Protein AF-A0A4P9Y0P4-F1 (afdb_monomer_lite)

Organism: NCBI:txid1907219

InterPro domains:
  IPR014848 Reduced growth phenotype protein 1 [PF08737] (2-103)
  IPR014848 Reduced growth phenotype protein 1 [PTHR12507] (1-106)

Sequence (106 aa):
YTLAYGDKKVGRVRLPRSNHRLGEPVSGVLDLTDAEFACYHVTITLESLERVEPSYSRISPRQVQRRTRDRHAQHHQRCQARRKIGFSLHAPNWASADFETTIGSL

Secondary structure (DSSP, 8-state):
-EEEETTEEEEEEE-S-S---TTSEEEEEEE-TT-SS---EEEEEEEE-----GGG-SS-HHHHHHHS-EEEEEEEEE-TT-SEEEEEEE--TTSPPP----PPP-

Radius of gyration: 17.15 Å; chains: 1; bounding box: 39×27×55 Å

Foldseek 3Di:
DWDDDVVFGQWDWDFVDPDDDQQFWRKTKTARPRGPDDDFKDKDWDKDFDQDDPVPDPDDRVVRRVVRIDTAFMDMDTCVPNRMDIDIGTGHNPDDDDDDDDDDDD

pLDDT: mean 88.99, std 8.06, range [45.59, 97.12]

Structure (mmCIF, N/CA/C/O backbone):
data_AF-A0A4P9Y0P4-F1
#
_entry.id   AF-A0A4P9Y0P4-F1
#
loop_
_atom_site.group_PDB
_atom_site.id
_atom_site.type_symbol
_atom_site.label_atom_id
_atom_site.label_alt_id
_atom_site.label_comp_id
_atom_site.label_asym_id
_atom_site.label_entity_id
_atom_site.label_seq_id
_atom_site.pdbx_PDB_ins_code
_atom_site.Cartn_x
_atom_site.Cartn_y
_atom_site.Cartn_z
_atom_site.occupancy
_atom_site.B_iso_or_equiv
_atom_site.auth_seq_id
_atom_site.auth_comp_id
_atom_site.auth_asym_id
_atom_site.auth_atom_id
_atom_site.pdbx_PDB_model_num
ATOM 1 N N . TYR A 1 1 ? -8.169 6.543 -2.135 1.00 87.31 1 TYR A N 1
ATOM 2 C CA . TYR A 1 1 ? -8.687 5.318 -2.775 1.00 87.31 1 TYR A CA 1
ATOM 3 C C . TYR A 1 1 ? -9.751 4.679 -1.901 1.00 87.31 1 TYR A C 1
ATOM 5 O O . TYR A 1 1 ? -9.531 4.561 -0.700 1.00 87.31 1 TYR A O 1
ATOM 13 N N . THR A 1 2 ? -10.898 4.306 -2.468 1.00 92.19 2 THR A N 1
ATOM 14 C CA . THR A 1 2 ? -11.960 3.573 -1.752 1.00 92.19 2 THR A CA 1
ATOM 15 C C . THR A 1 2 ? -11.741 2.074 -1.926 1.00 92.19 2 THR A C 1
ATOM 17 O O . THR A 1 2 ? -11.408 1.632 -3.021 1.00 92.19 2 THR A O 1
ATOM 20 N N . LEU A 1 3 ? -11.902 1.310 -0.849 1.00 92.00 3 LEU A N 1
ATOM 21 C CA . LEU A 1 3 ? -11.837 -0.147 -0.839 1.00 92.00 3 LEU A CA 1
ATOM 22 C C . LEU A 1 3 ? -13.261 -0.697 -0.744 1.00 92.00 3 LEU A C 1
ATOM 24 O O . LEU A 1 3 ? -14.027 -0.270 0.125 1.00 92.00 3 LEU A O 1
ATOM 28 N N . ALA A 1 4 ? -13.601 -1.643 -1.613 1.00 93.25 4 ALA A N 1
ATOM 29 C CA . ALA A 1 4 ? -14.914 -2.275 -1.662 1.00 93.25 4 ALA A CA 1
ATOM 30 C C . ALA A 1 4 ? -14.793 -3.777 -1.947 1.00 93.25 4 ALA A C 1
ATOM 32 O O . ALA A 1 4 ? -13.810 -4.229 -2.537 1.00 93.25 4 ALA A O 1
ATOM 33 N N . TYR A 1 5 ? -15.799 -4.533 -1.517 1.00 90.62 5 TYR A N 1
ATOM 34 C CA . TYR A 1 5 ? -15.964 -5.952 -1.811 1.00 90.62 5 TYR A CA 1
ATOM 35 C C . TYR A 1 5 ? -17.385 -6.183 -2.331 1.00 90.62 5 TYR A C 1
ATOM 37 O O . TYR A 1 5 ? -18.351 -6.108 -1.569 1.00 90.62 5 TYR A O 1
ATOM 45 N N . GLY A 1 6 ? -17.509 -6.410 -3.643 1.00 91.50 6 GLY A N 1
ATOM 46 C CA . GLY A 1 6 ? -18.795 -6.284 -4.332 1.00 91.50 6 GLY A CA 1
ATOM 47 C C . GLY A 1 6 ? -19.339 -4.862 -4.172 1.00 91.50 6 GLY A C 1
ATOM 48 O O . GLY A 1 6 ? -18.590 -3.898 -4.331 1.00 91.50 6 GLY A O 1
ATOM 49 N N . ASP A 1 7 ? -20.601 -4.746 -3.767 1.00 90.81 7 ASP A N 1
ATOM 50 C CA . ASP A 1 7 ? -21.267 -3.456 -3.532 1.00 90.81 7 ASP A CA 1
ATOM 51 C C . ASP A 1 7 ? -20.991 -2.855 -2.146 1.00 90.81 7 ASP A C 1
ATOM 53 O O . ASP A 1 7 ? -21.450 -1.755 -1.838 1.00 90.81 7 ASP A O 1
ATOM 57 N N . LYS A 1 8 ? -20.238 -3.563 -1.298 1.00 91.94 8 LYS A N 1
ATOM 58 C CA . LYS A 1 8 ? -20.055 -3.195 0.107 1.00 91.94 8 LYS A CA 1
ATOM 59 C C . LYS A 1 8 ? -18.764 -2.430 0.334 1.00 91.94 8 LYS A C 1
ATOM 61 O O . LYS A 1 8 ? -17.684 -2.854 -0.091 1.00 91.94 8 LYS A O 1
ATOM 66 N N . LYS A 1 9 ? -18.847 -1.324 1.067 1.00 92.06 9 LYS A N 1
ATOM 67 C CA . LYS A 1 9 ? -17.698 -0.494 1.442 1.00 92.06 9 LYS A CA 1
ATOM 68 C C . LYS A 1 9 ? -16.883 -1.172 2.538 1.00 92.06 9 LYS A C 1
ATOM 70 O O . LYS A 1 9 ? -17.401 -1.575 3.574 1.00 92.06 9 LYS A O 1
ATOM 75 N N . VAL A 1 10 ? -15.575 -1.266 2.314 1.00 92.25 10 VAL A N 1
ATOM 76 C CA . VAL A 1 10 ? -14.615 -1.855 3.263 1.00 92.25 10 VAL A CA 1
ATOM 77 C C . VAL A 1 10 ? -13.799 -0.770 3.963 1.00 92.25 10 VAL A C 1
ATOM 79 O O . VAL A 1 10 ? -13.407 -0.932 5.113 1.00 92.25 10 VAL A O 1
ATOM 82 N N . GLY A 1 11 ? -13.546 0.355 3.295 1.00 93.50 11 GLY A N 1
ATOM 83 C CA . GLY A 1 11 ? -12.839 1.486 3.886 1.00 93.50 11 GLY A CA 1
ATOM 84 C C . GLY A 1 11 ? -12.235 2.415 2.843 1.00 93.50 11 GLY A C 1
ATOM 85 O O . GLY A 1 11 ? -12.576 2.374 1.660 1.00 93.50 11 GLY A O 1
ATOM 86 N N . ARG A 1 12 ? -11.315 3.274 3.274 1.00 95.56 12 ARG A N 1
ATOM 87 C CA . ARG A 1 12 ? -10.643 4.251 2.418 1.00 95.56 12 ARG A CA 1
ATOM 88 C C . ARG A 1 12 ? -9.178 4.381 2.794 1.00 95.56 12 ARG A C 1
ATOM 90 O O . ARG A 1 12 ? -8.858 4.661 3.941 1.00 95.56 12 ARG A O 1
ATOM 97 N N . VAL A 1 13 ? -8.292 4.262 1.815 1.00 95.38 13 VAL A N 1
ATOM 98 C CA . VAL A 1 13 ? -6.875 4.601 1.974 1.00 95.38 13 VAL A CA 1
ATOM 99 C C . VAL A 1 13 ? -6.667 6.049 1.558 1.00 95.38 13 VAL A C 1
ATOM 101 O O . VAL A 1 13 ? -7.050 6.455 0.452 1.00 95.38 13 VAL A O 1
ATOM 104 N N . ARG A 1 14 ? -6.055 6.827 2.446 1.00 95.50 14 ARG A N 1
ATOM 105 C CA . ARG A 1 14 ? -5.622 8.200 2.194 1.00 95.50 14 ARG A CA 1
ATOM 106 C C . ARG A 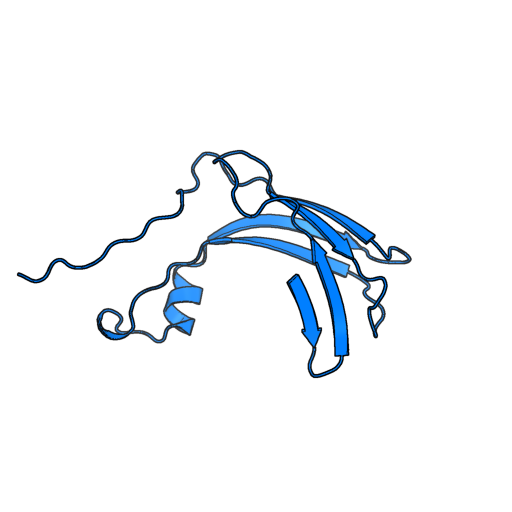1 14 ? -4.102 8.235 2.221 1.00 95.50 14 ARG A C 1
ATOM 108 O O . ARG A 1 14 ? -3.501 7.938 3.251 1.00 95.50 14 ARG A O 1
ATOM 115 N N . LEU A 1 15 ? -3.517 8.601 1.088 1.00 93.69 15 LEU A N 1
ATOM 116 C CA . LEU A 1 15 ? -2.106 8.935 0.972 1.00 93.69 15 LEU A CA 1
ATOM 117 C C . LEU A 1 15 ? -2.024 10.461 0.832 1.00 93.69 15 LEU A C 1
ATOM 119 O O . LEU A 1 15 ? -2.728 11.010 -0.016 1.00 93.69 15 LEU A O 1
ATOM 123 N N . PRO A 1 16 ? -1.236 11.162 1.661 1.00 90.75 16 PRO A N 1
ATOM 124 C CA . PRO A 1 16 ? -1.093 12.612 1.572 1.00 90.75 16 PRO A CA 1
ATOM 125 C C . PRO A 1 16 ? -0.355 13.043 0.298 1.00 90.75 16 PRO A C 1
ATOM 127 O O . PRO A 1 16 ? -0.490 14.184 -0.131 1.00 90.75 16 PRO A O 1
ATOM 130 N N . ARG A 1 17 ? 0.428 12.138 -0.300 1.00 88.69 17 ARG A N 1
ATOM 131 C CA . ARG A 1 17 ? 1.162 12.331 -1.551 1.00 88.69 17 ARG A CA 1
ATOM 132 C C . ARG A 1 17 ? 1.068 11.055 -2.379 1.00 88.69 17 ARG A C 1
ATOM 134 O O . ARG A 1 17 ? 0.960 9.970 -1.818 1.00 88.69 17 ARG A O 1
ATOM 141 N N . SER A 1 18 ? 1.086 11.200 -3.698 1.00 86.19 18 SER A N 1
ATOM 142 C CA . SER A 1 18 ? 1.240 10.082 -4.635 1.00 86.19 18 SER A CA 1
ATOM 143 C C . SER A 1 18 ? 2.693 9.881 -5.059 1.00 86.19 18 SER A C 1
ATOM 145 O O . SER A 1 18 ? 3.069 8.772 -5.415 1.00 86.19 18 SER A O 1
ATOM 147 N N . ASN A 1 19 ? 3.497 10.945 -5.005 1.00 86.50 19 ASN A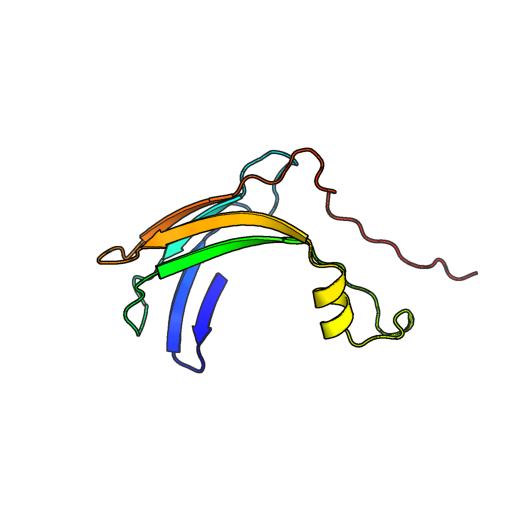 N 1
ATOM 148 C CA . ASN A 1 19 ? 4.888 10.939 -5.437 1.00 86.50 19 ASN A CA 1
ATOM 149 C C . ASN A 1 19 ? 5.784 10.928 -4.202 1.00 86.50 19 ASN A C 1
ATOM 151 O O . ASN A 1 19 ? 5.658 11.797 -3.334 1.00 86.50 19 ASN A O 1
ATOM 155 N N . HIS A 1 20 ? 6.686 9.956 -4.151 1.00 85.19 20 HIS A N 1
ATOM 156 C CA . HIS A 1 20 ? 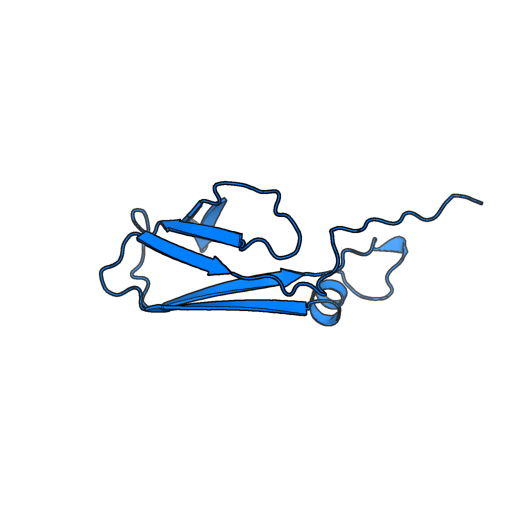7.624 9.749 -3.057 1.00 85.19 20 HIS A CA 1
ATOM 157 C C . HIS A 1 20 ? 9.043 9.735 -3.610 1.00 85.19 20 HIS A C 1
ATOM 159 O O . HIS A 1 20 ? 9.281 9.237 -4.711 1.00 85.19 20 HIS A O 1
ATOM 165 N N . ARG A 1 21 ? 9.995 10.287 -2.856 1.00 85.38 21 ARG A N 1
ATOM 166 C CA . ARG A 1 21 ? 11.414 10.119 -3.191 1.00 85.38 21 ARG A CA 1
ATOM 167 C C . ARG A 1 21 ? 11.866 8.710 -2.815 1.00 85.38 21 ARG A C 1
ATOM 169 O O . ARG A 1 21 ? 11.349 8.125 -1.865 1.00 85.38 21 ARG A O 1
ATOM 176 N N . LEU A 1 22 ? 12.875 8.186 -3.509 1.00 83.50 22 LEU A N 1
ATOM 177 C CA . LEU A 1 22 ? 13.532 6.953 -3.075 1.00 83.50 22 LEU A CA 1
ATOM 178 C C . LEU A 1 22 ? 14.045 7.114 -1.636 1.00 83.50 22 LEU A C 1
ATOM 180 O O . LEU A 1 22 ? 14.647 8.132 -1.291 1.00 83.50 22 LEU A O 1
ATOM 184 N N . GLY A 1 23 ? 13.756 6.122 -0.794 1.00 80.94 23 GLY A N 1
ATOM 185 C CA . GLY A 1 23 ? 14.056 6.142 0.640 1.00 80.94 23 GLY A CA 1
ATOM 186 C C . GLY A 1 23 ? 13.074 6.938 1.514 1.00 80.94 23 GLY A C 1
ATOM 187 O O . GLY A 1 23 ? 13.138 6.819 2.737 1.00 80.94 23 GLY A O 1
ATOM 188 N N . GLU A 1 24 ? 12.140 7.708 0.942 1.00 87.50 24 GLU A N 1
ATOM 189 C CA . GLU A 1 24 ? 11.049 8.325 1.708 1.00 87.50 24 GLU A CA 1
ATOM 190 C C . GLU A 1 24 ? 9.993 7.261 2.053 1.00 87.50 24 GLU A C 1
ATOM 192 O O . GLU A 1 24 ? 9.608 6.467 1.189 1.00 87.50 24 GLU A O 1
ATOM 197 N N . PRO A 1 25 ? 9.483 7.219 3.297 1.00 90.38 25 PRO A N 1
ATOM 198 C CA . PRO A 1 25 ? 8.397 6.313 3.629 1.00 90.38 25 PRO A CA 1
ATOM 199 C C . PRO A 1 25 ? 7.102 6.682 2.899 1.00 90.38 25 PRO A C 1
ATOM 201 O O . PRO A 1 25 ? 6.659 7.835 2.890 1.00 90.38 25 PRO A O 1
ATOM 204 N N . VAL A 1 26 ? 6.433 5.664 2.366 1.00 92.62 26 VAL A N 1
ATOM 205 C CA . VAL A 1 26 ? 5.052 5.750 1.897 1.00 92.62 26 VAL A CA 1
ATOM 206 C C . VAL A 1 26 ? 4.139 5.609 3.110 1.00 92.62 26 VAL A C 1
ATOM 208 O O . VAL A 1 26 ? 3.896 4.507 3.608 1.00 92.62 26 VAL A O 1
ATOM 211 N N . SER A 1 27 ? 3.646 6.743 3.598 1.00 94.88 27 SER A N 1
ATOM 212 C CA . SER A 1 27 ? 2.791 6.810 4.784 1.00 94.88 27 SER A CA 1
ATOM 213 C C . SER A 1 27 ? 1.362 7.185 4.435 1.00 94.88 27 SER A C 1
ATOM 215 O O . SER A 1 27 ? 1.108 7.973 3.524 1.00 94.88 27 SER A O 1
ATOM 217 N N . GLY A 1 28 ? 0.409 6.655 5.193 1.00 95.75 28 GLY A N 1
ATOM 218 C CA . GLY A 1 28 ? -1.000 6.921 4.961 1.00 95.75 28 GLY A CA 1
ATOM 219 C C . GLY A 1 28 ? -1.896 6.514 6.113 1.00 95.75 28 GLY A C 1
ATOM 220 O O . GLY A 1 28 ? -1.447 6.054 7.163 1.00 95.75 28 GLY A O 1
ATOM 221 N N . VAL A 1 29 ? -3.195 6.699 5.896 1.00 97.12 29 VAL A N 1
ATOM 222 C CA . VAL A 1 29 ? -4.240 6.291 6.834 1.00 97.12 29 VAL A CA 1
ATOM 223 C C . VAL A 1 29 ? -5.246 5.409 6.113 1.00 97.12 29 VAL A C 1
ATOM 225 O O . VAL A 1 29 ? -5.827 5.807 5.102 1.00 97.12 29 VAL A O 1
ATOM 228 N N . LEU A 1 30 ? -5.474 4.222 6.662 1.00 96.06 30 LEU A N 1
ATOM 229 C CA . LEU A 1 30 ? -6.622 3.386 6.355 1.00 96.06 30 LEU A CA 1
ATOM 230 C C . LEU A 1 30 ? -7.781 3.774 7.279 1.00 96.06 30 LEU A C 1
ATOM 232 O O . LEU A 1 30 ? -7.688 3.648 8.497 1.00 96.06 30 LEU A O 1
ATOM 236 N N . ASP A 1 31 ? -8.864 4.255 6.687 1.00 95.38 31 ASP A N 1
ATOM 237 C CA . ASP A 1 31 ? -10.091 4.680 7.350 1.00 95.38 31 ASP A CA 1
ATOM 238 C C . ASP A 1 31 ? -11.186 3.631 7.125 1.00 95.38 31 ASP A C 1
ATOM 240 O O . ASP A 1 31 ? -11.675 3.446 6.013 1.00 95.38 31 ASP A O 1
ATOM 244 N N . LEU A 1 32 ? -11.539 2.927 8.190 1.00 94.12 32 LEU A N 1
ATOM 245 C CA . LEU A 1 32 ? -12.553 1.878 8.269 1.00 94.12 32 LEU A CA 1
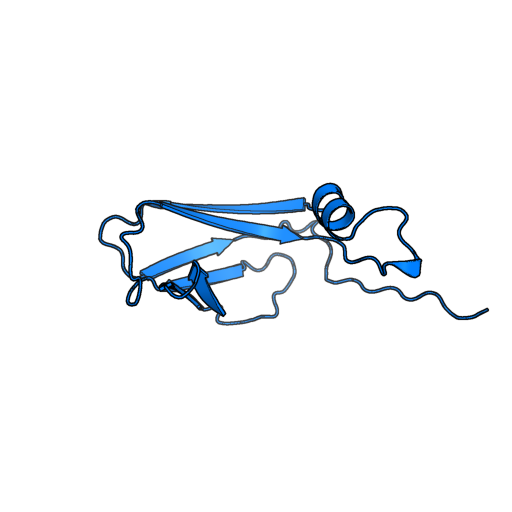ATOM 246 C C . LEU A 1 32 ? -13.867 2.407 8.869 1.00 94.12 32 LEU A C 1
ATOM 248 O O . LEU A 1 32 ? -14.721 1.621 9.265 1.00 94.12 32 LEU A O 1
ATOM 252 N N . THR A 1 33 ? -14.038 3.729 8.992 1.00 92.94 33 THR A N 1
ATOM 253 C CA . THR A 1 33 ? -15.229 4.317 9.630 1.00 92.94 33 THR A CA 1
ATOM 254 C C . THR A 1 33 ? -16.528 3.915 8.926 1.00 92.94 33 THR A C 1
ATOM 256 O O . THR A 1 33 ? -17.501 3.615 9.615 1.00 92.94 33 THR A O 1
ATOM 259 N N . ASP A 1 34 ? -16.502 3.851 7.591 1.00 90.00 34 ASP A N 1
ATOM 260 C CA . ASP A 1 34 ? -17.641 3.501 6.728 1.00 90.00 34 ASP A CA 1
ATOM 261 C C . ASP A 1 34 ? -17.647 2.010 6.330 1.00 90.00 34 ASP A C 1
ATOM 263 O O . ASP A 1 34 ? -18.246 1.642 5.320 1.00 90.00 34 ASP A O 1
ATOM 267 N N . ALA A 1 35 ? -16.908 1.157 7.048 1.00 91.81 35 ALA A N 1
ATOM 268 C CA . ALA A 1 35 ? -16.831 -0.263 6.730 1.00 91.81 35 ALA A CA 1
ATOM 269 C C . ALA A 1 35 ? -18.148 -0.972 7.080 1.00 91.81 35 ALA A C 1
ATOM 271 O O . ALA A 1 35 ? -18.608 -0.922 8.220 1.00 91.81 35 ALA A O 1
ATOM 272 N N . GLU A 1 36 ? -18.720 -1.692 6.119 1.00 91.50 36 GLU A N 1
ATOM 273 C CA . GLU A 1 36 ? -19.948 -2.479 6.302 1.00 91.50 36 GLU A CA 1
ATOM 274 C C . GLU A 1 36 ? -19.708 -3.818 7.020 1.00 91.50 36 GLU A C 1
ATOM 276 O O . GLU A 1 36 ? -20.649 -4.548 7.327 1.00 91.50 36 GLU A O 1
ATOM 281 N N . PHE A 1 37 ? -18.448 -4.144 7.315 1.00 87.12 37 PHE A N 1
ATOM 282 C CA . PHE A 1 37 ? -18.053 -5.352 8.030 1.00 87.12 37 PHE A CA 1
ATOM 283 C C . PHE A 1 37 ? -16.995 -5.063 9.089 1.00 87.12 37 PHE A C 1
ATOM 285 O O . PHE A 1 37 ? -16.176 -4.153 8.952 1.00 87.12 37 PHE A O 1
ATOM 292 N N . ALA A 1 38 ? -16.958 -5.910 10.119 1.00 88.06 38 ALA A N 1
ATOM 293 C CA . ALA A 1 38 ? -15.884 -5.894 11.097 1.00 88.06 38 ALA A CA 1
ATOM 294 C C . ALA A 1 38 ? -14.560 -6.317 10.441 1.00 88.06 38 ALA A C 1
ATOM 296 O O . ALA A 1 38 ? -14.417 -7.431 9.938 1.00 88.06 38 ALA A O 1
ATOM 297 N N . CYS A 1 39 ? -13.574 -5.425 10.478 1.00 88.75 39 CYS A N 1
ATOM 298 C CA . CYS A 1 39 ? -12.204 -5.743 10.104 1.00 88.75 39 CYS A CA 1
ATOM 299 C C . CYS A 1 39 ? -11.433 -6.158 11.361 1.00 88.75 39 CYS A C 1
ATOM 301 O O . CYS A 1 39 ? -11.400 -5.418 12.343 1.00 88.75 39 CYS A O 1
ATOM 303 N N . TYR A 1 40 ? -10.808 -7.336 11.342 1.00 91.94 40 TYR A N 1
ATOM 304 C CA . TYR A 1 40 ? -10.026 -7.846 12.478 1.00 91.94 40 TYR A CA 1
ATOM 305 C C . TYR A 1 40 ? -8.525 -7.638 12.301 1.00 91.94 40 TYR A C 1
ATOM 307 O O . TYR A 1 40 ? -7.798 -7.441 13.278 1.00 91.94 40 TYR A O 1
ATOM 315 N N . HIS A 1 41 ? -8.059 -7.658 11.058 1.00 93.44 41 HIS A N 1
ATOM 316 C CA . HIS A 1 41 ? -6.653 -7.567 10.715 1.00 93.44 41 HIS A CA 1
ATOM 317 C C . HIS A 1 41 ? -6.493 -6.954 9.331 1.00 93.44 41 HIS A C 1
ATOM 319 O O . HIS A 1 41 ? -7.254 -7.271 8.417 1.00 93.44 41 HIS A O 1
ATOM 325 N N . VAL A 1 42 ? -5.461 -6.133 9.174 1.00 94.06 42 VAL A N 1
ATOM 326 C CA . VAL A 1 42 ? -5.042 -5.621 7.879 1.00 94.06 42 VAL A CA 1
ATOM 327 C C . VAL A 1 42 ? -3.562 -5.886 7.652 1.00 94.06 42 VAL A C 1
ATOM 329 O O . VAL A 1 42 ? -2.741 -5.751 8.560 1.00 94.06 42 VAL A O 1
ATOM 332 N N . THR A 1 43 ? -3.245 -6.225 6.407 1.00 95.94 43 THR A N 1
ATOM 333 C CA . THR A 1 43 ? -1.891 -6.206 5.867 1.00 95.94 43 THR A CA 1
ATOM 334 C C . THR A 1 43 ? -1.838 -5.146 4.780 1.00 95.94 43 THR A C 1
ATOM 336 O O . THR A 1 43 ? -2.615 -5.201 3.829 1.00 95.94 43 THR A O 1
ATOM 339 N N . ILE A 1 44 ? -0.908 -4.208 4.898 1.00 95.25 44 ILE A N 1
ATOM 340 C CA . ILE A 1 44 ? -0.634 -3.192 3.883 1.00 95.25 44 ILE A CA 1
ATOM 341 C C . ILE A 1 44 ? 0.753 -3.489 3.334 1.00 95.25 44 ILE A C 1
ATOM 343 O O . ILE A 1 44 ? 1.685 -3.697 4.104 1.00 95.25 44 ILE A O 1
ATOM 347 N N . THR A 1 45 ? 0.878 -3.594 2.017 1.00 95.12 45 THR A N 1
ATOM 348 C CA . THR A 1 45 ? 2.114 -4.017 1.352 1.00 95.12 45 THR A CA 1
ATOM 349 C C . THR A 1 45 ? 2.526 -2.971 0.329 1.00 95.12 45 THR A C 1
ATOM 351 O O . THR A 1 45 ? 1.679 -2.475 -0.410 1.00 95.12 45 THR A O 1
ATOM 354 N N . LEU A 1 46 ? 3.817 -2.652 0.302 1.00 93.00 46 LEU A N 1
ATOM 355 C CA . LEU A 1 46 ? 4.444 -1.877 -0.759 1.00 93.00 46 LEU A CA 1
ATOM 356 C C . LEU A 1 46 ? 5.112 -2.865 -1.713 1.00 93.00 46 LEU A C 1
ATOM 358 O O . LEU A 1 46 ? 5.988 -3.623 -1.295 1.00 93.00 46 LEU A O 1
ATOM 362 N N . GLU A 1 47 ? 4.677 -2.880 -2.966 1.00 93.06 47 GLU A N 1
ATOM 363 C CA . GLU A 1 47 ? 5.182 -3.776 -4.005 1.00 93.06 47 GLU A CA 1
ATOM 364 C C . GLU A 1 47 ? 5.330 -3.031 -5.333 1.00 93.06 47 GLU A C 1
ATOM 366 O O . GLU A 1 47 ? 4.592 -2.081 -5.599 1.00 93.06 47 GLU A O 1
ATOM 371 N N . SER A 1 48 ? 6.285 -3.461 -6.153 1.00 91.25 48 SER A N 1
ATOM 372 C CA . SER A 1 48 ? 6.417 -3.058 -7.554 1.00 91.25 48 SER A CA 1
ATOM 373 C C . SER A 1 48 ? 6.018 -4.219 -8.458 1.00 91.25 48 SER A C 1
ATOM 375 O O . SER A 1 48 ? 6.054 -5.384 -8.062 1.00 91.25 48 SER A O 1
ATOM 377 N N . LEU A 1 49 ? 5.603 -3.897 -9.678 1.00 92.12 49 LEU A N 1
ATOM 378 C CA . LEU A 1 49 ? 5.324 -4.856 -10.740 1.00 92.12 49 LEU A CA 1
ATOM 379 C C . LEU A 1 49 ? 5.682 -4.221 -12.076 1.00 92.12 49 LEU A C 1
ATOM 381 O O . LEU A 1 49 ? 5.598 -3.002 -12.224 1.00 92.12 49 LEU A O 1
ATOM 385 N N . GLU A 1 50 ? 6.025 -5.041 -13.057 1.00 90.94 50 GLU A N 1
ATOM 386 C CA . GLU A 1 50 ? 6.228 -4.577 -14.419 1.00 90.94 50 GLU A CA 1
ATOM 387 C C . GLU A 1 50 ? 4.907 -4.631 -15.186 1.00 90.94 50 GLU A C 1
ATOM 389 O O . GLU A 1 50 ? 4.072 -5.530 -15.012 1.00 90.94 50 GLU A O 1
ATOM 394 N N . ARG A 1 51 ? 4.716 -3.647 -16.064 1.00 89.88 51 ARG A N 1
ATOM 395 C CA . ARG A 1 51 ? 3.661 -3.657 -17.074 1.00 89.88 51 ARG A CA 1
ATOM 396 C C . ARG A 1 51 ? 4.331 -3.784 -18.430 1.00 89.88 51 ARG A C 1
ATOM 398 O O . ARG A 1 51 ? 5.057 -2.892 -18.842 1.00 89.88 51 ARG A O 1
ATOM 405 N N . VAL A 1 52 ? 4.073 -4.902 -19.098 1.00 90.81 52 VAL A N 1
ATOM 406 C CA . VAL A 1 52 ? 4.580 -5.184 -20.443 1.00 90.81 52 VAL A CA 1
ATOM 407 C C . VAL A 1 52 ? 3.398 -5.171 -21.399 1.00 90.81 52 VAL A C 1
ATOM 409 O O . VAL A 1 52 ? 2.361 -5.776 -21.110 1.00 90.81 52 VAL A O 1
ATOM 412 N N . GLU A 1 53 ? 3.542 -4.472 -22.522 1.00 89.56 53 GLU A N 1
ATOM 413 C CA . GLU A 1 53 ? 2.515 -4.438 -23.559 1.00 89.56 53 GLU A CA 1
ATOM 414 C C . GLU A 1 53 ? 2.242 -5.862 -24.081 1.00 89.56 53 GLU A C 1
ATOM 416 O O . GLU A 1 53 ? 3.190 -6.625 -24.300 1.00 89.56 53 GLU A O 1
ATOM 421 N N . PRO A 1 54 ? 0.972 -6.260 -24.293 1.00 87.12 54 PRO A N 1
ATOM 422 C CA . PRO A 1 54 ? 0.653 -7.619 -24.729 1.00 87.12 54 PRO A CA 1
ATOM 423 C C . PRO A 1 54 ? 1.332 -8.031 -26.040 1.00 87.12 54 PRO A C 1
ATOM 425 O O . PRO A 1 54 ? 1.690 -9.195 -26.191 1.00 87.12 54 PRO A O 1
ATOM 428 N N . SER A 1 55 ? 1.550 -7.085 -26.957 1.00 89.62 55 SER A N 1
ATOM 429 C CA . SER A 1 55 ? 2.278 -7.275 -28.220 1.00 89.62 55 SER A CA 1
ATOM 430 C C . SER A 1 55 ? 3.719 -7.765 -28.012 1.00 89.62 55 SER A C 1
ATOM 432 O O . SER A 1 55 ? 4.242 -8.507 -28.843 1.00 89.62 55 SER A O 1
ATOM 434 N N . TYR A 1 56 ? 4.333 -7.423 -26.875 1.00 87.44 56 TYR A N 1
ATOM 435 C CA . TYR A 1 56 ? 5.710 -7.773 -26.520 1.00 87.44 56 TYR A CA 1
ATOM 436 C C . TYR A 1 56 ? 5.813 -8.882 -25.462 1.00 87.44 56 TYR A C 1
ATOM 438 O O . TYR A 1 56 ? 6.914 -9.237 -25.039 1.00 87.44 56 TYR A O 1
ATOM 446 N N . SER A 1 57 ? 4.692 -9.472 -25.035 1.00 90.12 57 SER A N 1
ATOM 447 C CA . SER A 1 57 ? 4.666 -10.526 -24.019 1.00 90.12 57 SER A CA 1
ATOM 448 C C . SER A 1 57 ? 4.104 -11.836 -24.565 1.00 90.12 57 SER A C 1
ATOM 450 O O . SER A 1 57 ? 3.006 -11.902 -25.105 1.00 90.12 57 SER A O 1
ATOM 452 N N . ARG A 1 58 ? 4.821 -12.937 -24.319 1.00 93.62 58 ARG A N 1
ATOM 453 C CA . ARG A 1 58 ? 4.342 -14.307 -24.602 1.00 93.62 58 ARG A CA 1
ATOM 454 C C . ARG A 1 58 ? 3.428 -14.874 -23.517 1.00 93.62 58 ARG A C 1
ATOM 456 O O . ARG A 1 58 ? 2.949 -15.999 -23.630 1.00 93.62 58 ARG A O 1
ATOM 463 N N . ILE A 1 59 ? 3.247 -14.133 -22.431 1.00 93.62 59 ILE A N 1
ATOM 464 C CA . ILE A 1 59 ? 2.500 -14.559 -21.253 1.00 93.62 59 ILE A CA 1
ATOM 465 C C . ILE A 1 59 ? 1.392 -13.555 -20.949 1.00 93.62 59 ILE A C 1
ATOM 467 O O . ILE A 1 59 ? 1.497 -12.366 -21.250 1.00 93.62 59 ILE A O 1
ATOM 471 N N . SER A 1 60 ? 0.320 -14.036 -20.323 1.00 93.06 60 SER A N 1
ATOM 472 C CA . SER A 1 60 ? -0.800 -13.174 -19.938 1.00 93.06 60 SER A CA 1
ATOM 473 C C . SER A 1 60 ? -0.344 -12.041 -19.001 1.00 93.06 60 SER A C 1
ATOM 475 O O . SER A 1 60 ? 0.556 -12.257 -18.182 1.00 93.06 60 SER A O 1
ATOM 477 N N . PRO A 1 61 ? -1.004 -10.868 -19.007 1.00 91.81 61 PRO A N 1
ATOM 478 C CA . PRO A 1 61 ? -0.681 -9.767 -18.092 1.00 91.81 61 PRO A CA 1
ATOM 479 C C . PRO A 1 61 ? -0.666 -10.186 -16.614 1.00 91.81 61 PRO A C 1
ATOM 481 O O . PRO A 1 61 ? 0.176 -9.750 -15.836 1.00 91.81 61 PRO A O 1
ATOM 484 N N . ARG A 1 62 ? -1.546 -11.121 -16.229 1.00 92.38 62 ARG A N 1
ATOM 485 C CA . ARG A 1 62 ? -1.581 -11.699 -14.878 1.00 92.38 62 ARG A CA 1
ATOM 486 C C . ARG A 1 62 ? -0.338 -12.537 -14.557 1.00 92.38 62 ARG A C 1
ATOM 488 O O . ARG A 1 62 ? 0.078 -12.612 -13.402 1.00 92.38 62 ARG A O 1
A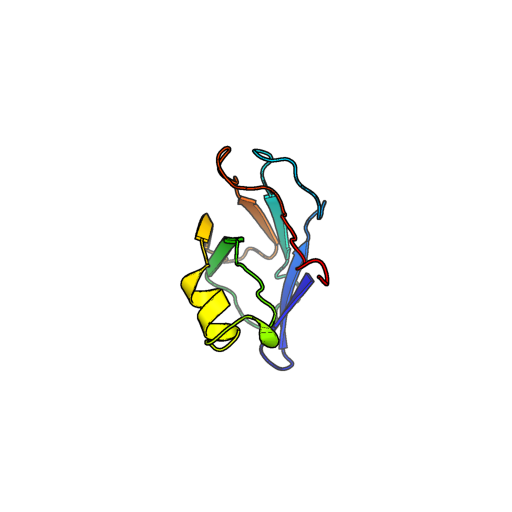TOM 495 N N . GLN A 1 63 ? 0.236 -13.218 -15.548 1.00 94.38 63 GLN A N 1
ATOM 496 C CA . GLN A 1 63 ? 1.500 -13.937 -15.387 1.00 94.38 63 GLN A CA 1
ATOM 497 C C . GLN A 1 63 ? 2.688 -12.979 -15.314 1.00 94.38 63 GLN A C 1
ATOM 499 O O . GLN A 1 63 ? 3.551 -13.237 -14.481 1.00 94.38 63 GLN A O 1
ATOM 504 N N . VAL A 1 64 ? 2.710 -11.903 -16.114 1.00 94.94 64 VAL A N 1
ATOM 505 C CA . VAL A 1 64 ? 3.729 -10.838 -16.016 1.00 94.94 64 VAL A CA 1
ATOM 506 C C . VAL A 1 64 ? 3.725 -10.279 -14.601 1.00 94.94 64 VAL A C 1
ATOM 508 O O . VAL A 1 64 ? 4.681 -10.507 -13.870 1.00 94.94 64 VAL A O 1
ATOM 511 N N . GLN A 1 65 ? 2.590 -9.716 -14.167 1.00 93.06 65 GLN A N 1
ATOM 512 C CA . GLN A 1 65 ? 2.427 -9.162 -12.822 1.00 93.06 65 GLN A CA 1
ATOM 513 C C . GLN A 1 65 ? 2.900 -10.135 -11.747 1.00 93.06 65 GLN A C 1
ATOM 515 O O . GLN A 1 65 ? 3.653 -9.749 -10.870 1.00 93.06 65 GLN A O 1
ATOM 520 N N . ARG A 1 66 ? 2.504 -11.413 -11.813 1.00 93.38 66 ARG A N 1
ATOM 521 C CA . ARG A 1 66 ? 2.922 -12.405 -10.813 1.00 93.38 66 ARG A CA 1
ATOM 522 C C . ARG A 1 66 ? 4.432 -12.664 -10.813 1.00 93.38 66 ARG A C 1
ATOM 524 O O . ARG A 1 66 ? 4.981 -12.895 -9.743 1.00 93.38 66 ARG A O 1
ATOM 531 N N . ARG A 1 67 ? 5.072 -12.717 -11.984 1.00 94.44 67 ARG A N 1
ATOM 532 C CA . ARG A 1 67 ? 6.497 -13.068 -12.124 1.00 94.44 67 ARG A CA 1
ATOM 533 C C . ARG A 1 67 ? 7.430 -11.906 -11.809 1.00 94.44 67 ARG A C 1
ATOM 535 O O . ARG A 1 67 ? 8.536 -12.157 -11.357 1.00 94.44 67 ARG A O 1
ATOM 542 N N . THR A 1 68 ? 6.984 -10.678 -12.043 1.00 93.88 68 THR A N 1
ATOM 543 C CA . THR A 1 68 ? 7.786 -9.458 -11.875 1.00 93.88 68 THR A CA 1
ATOM 544 C C . THR A 1 68 ? 7.466 -8.725 -10.576 1.00 93.88 68 THR A C 1
ATOM 546 O O . THR A 1 68 ? 7.929 -7.609 -10.369 1.00 93.88 68 THR A O 1
ATOM 549 N N . ARG A 1 69 ? 6.578 -9.277 -9.740 1.00 93.75 69 ARG A N 1
ATOM 550 C CA . ARG A 1 69 ? 6.187 -8.628 -8.493 1.00 93.75 69 ARG A CA 1
ATOM 551 C C . ARG A 1 69 ? 7.308 -8.736 -7.481 1.00 93.75 69 ARG A C 1
ATOM 553 O O . ARG A 1 69 ? 7.644 -9.848 -7.077 1.00 93.75 69 ARG A O 1
ATOM 560 N N . ASP A 1 70 ? 7.771 -7.595 -7.002 1.00 91.88 70 ASP A N 1
ATOM 561 C CA . ASP A 1 70 ? 8.703 -7.526 -5.886 1.00 91.88 70 ASP A CA 1
ATOM 562 C C . ASP A 1 70 ? 8.072 -6.792 -4.706 1.00 91.88 70 ASP A C 1
ATOM 564 O O . ASP A 1 70 ? 7.337 -5.818 -4.873 1.00 91.88 70 ASP A O 1
ATOM 568 N N . ARG A 1 71 ? 8.317 -7.297 -3.498 1.00 92.75 71 ARG A N 1
ATOM 569 C CA . ARG A 1 71 ? 7.702 -6.801 -2.270 1.00 92.75 71 ARG A CA 1
ATOM 570 C C . ARG A 1 71 ? 8.741 -6.098 -1.413 1.00 92.75 71 ARG A C 1
ATOM 572 O O . ARG A 1 71 ? 9.588 -6.739 -0.804 1.00 92.75 71 ARG A O 1
ATOM 579 N N . HIS A 1 72 ? 8.556 -4.795 -1.262 1.00 91.75 72 HIS A N 1
ATOM 580 C CA . HIS A 1 72 ? 9.489 -3.890 -0.596 1.00 91.75 72 HIS A CA 1
ATOM 581 C C . HIS A 1 72 ? 9.285 -3.830 0.915 1.00 91.75 72 HIS A C 1
ATOM 583 O O . HIS A 1 72 ? 10.243 -3.868 1.679 1.00 91.75 72 HIS A O 1
ATOM 589 N N . ALA A 1 73 ? 8.028 -3.736 1.358 1.00 93.25 73 ALA A N 1
ATOM 590 C CA . ALA A 1 73 ? 7.697 -3.590 2.774 1.00 93.25 73 ALA A CA 1
ATOM 591 C C . ALA A 1 73 ? 6.284 -4.075 3.095 1.00 93.25 73 ALA A C 1
ATOM 593 O O . ALA A 1 73 ? 5.410 -4.121 2.225 1.00 93.25 73 ALA A O 1
ATOM 594 N N . GLN A 1 74 ? 6.045 -4.392 4.369 1.00 95.50 74 GLN A N 1
ATOM 595 C CA . GLN A 1 74 ? 4.726 -4.748 4.881 1.00 95.50 74 GLN A CA 1
ATOM 596 C C . GLN A 1 74 ? 4.453 -4.110 6.240 1.00 95.50 74 GLN A C 1
ATOM 598 O O . GLN A 1 74 ? 5.346 -3.949 7.067 1.00 95.50 74 GLN A O 1
ATOM 603 N N . HIS 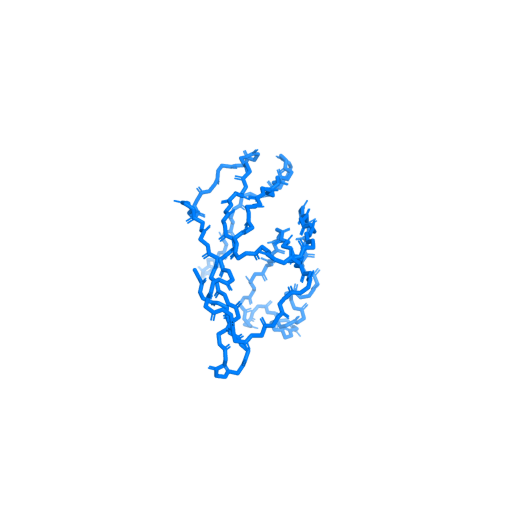A 1 75 ? 3.187 -3.795 6.477 1.00 95.81 75 HIS A N 1
ATOM 604 C CA . HIS A 1 75 ? 2.654 -3.356 7.754 1.00 95.81 75 HIS A CA 1
ATOM 605 C C . HIS A 1 75 ? 1.476 -4.255 8.127 1.00 95.81 75 HIS A C 1
ATOM 607 O O . HIS A 1 75 ? 0.556 -4.438 7.327 1.00 95.81 75 HIS A O 1
ATOM 613 N N . HIS A 1 76 ? 1.500 -4.800 9.340 1.00 95.88 76 HIS A N 1
ATOM 614 C CA . HIS A 1 76 ? 0.469 -5.693 9.858 1.00 95.88 76 HIS A CA 1
ATOM 615 C C . HIS A 1 76 ? -0.136 -5.093 11.115 1.00 95.88 76 HIS A C 1
ATOM 617 O O . HIS A 1 76 ? 0.587 -4.704 12.032 1.00 95.88 76 HIS A O 1
ATOM 623 N N . GLN A 1 77 ? -1.462 -5.033 11.172 1.00 94.56 77 GLN A N 1
ATOM 624 C CA . GLN A 1 77 ? -2.147 -4.395 12.285 1.00 94.56 77 GLN A CA 1
ATOM 625 C C . GLN A 1 77 ? -3.467 -5.094 12.590 1.00 94.56 77 GLN A C 1
ATOM 627 O O . GLN A 1 77 ? -4.320 -5.293 11.723 1.00 94.56 77 GLN A O 1
ATOM 632 N N . ARG A 1 78 ? -3.673 -5.417 13.870 1.00 93.75 78 ARG A N 1
ATOM 633 C CA . ARG A 1 78 ? -4.988 -5.814 14.383 1.00 93.75 78 ARG A CA 1
ATOM 634 C C . ARG A 1 78 ? -5.893 -4.589 14.489 1.00 93.75 78 ARG A C 1
ATOM 636 O O . ARG A 1 78 ? -5.468 -3.537 14.970 1.00 93.75 78 ARG A O 1
ATOM 643 N N . CYS A 1 79 ? -7.133 -4.749 14.044 1.00 90.19 79 CYS A N 1
ATOM 644 C CA . CYS A 1 79 ? -8.093 -3.666 13.827 1.00 90.19 79 CYS A CA 1
ATOM 645 C C . CYS A 1 79 ? -9.172 -3.569 14.921 1.00 90.19 79 CYS A C 1
ATOM 647 O O . CYS A 1 79 ? -10.038 -2.704 14.838 1.00 90.19 79 CYS A O 1
ATOM 649 N N . GLN A 1 80 ? -9.129 -4.425 15.952 1.00 77.44 80 GLN A N 1
ATOM 650 C CA . GLN A 1 80 ? -10.132 -4.467 17.024 1.00 77.44 80 GLN A CA 1
ATOM 651 C C . GLN A 1 80 ? -10.345 -3.063 17.632 1.00 77.44 80 GLN A C 1
ATOM 653 O O . GLN A 1 80 ? -9.427 -2.478 18.202 1.00 77.44 80 GLN A O 1
ATOM 658 N N . ALA A 1 81 ? -11.553 -2.518 17.434 1.00 71.31 81 ALA A N 1
ATOM 659 C CA . ALA A 1 81 ? -12.012 -1.164 17.788 1.00 71.31 81 ALA A CA 1
ATOM 660 C C . ALA A 1 81 ? -11.380 0.037 17.042 1.00 71.31 81 ALA A C 1
ATOM 662 O O . ALA A 1 81 ? -11.805 1.176 17.251 1.00 71.31 81 ALA A O 1
ATOM 663 N N . ARG A 1 82 ? -10.411 -0.161 16.140 1.00 79.06 82 ARG A N 1
ATOM 664 C CA . ARG A 1 82 ? -9.765 0.943 15.412 1.00 79.06 82 ARG A CA 1
ATOM 665 C C . ARG A 1 82 ? -10.502 1.258 14.116 1.00 79.06 82 ARG A C 1
ATOM 667 O O . ARG A 1 82 ? -10.445 0.499 13.156 1.00 79.06 82 ARG A O 1
ATOM 674 N N . ARG A 1 83 ? -11.117 2.442 14.060 1.00 88.88 83 ARG A N 1
ATOM 675 C CA . ARG A 1 83 ? -11.706 2.985 12.823 1.00 88.88 83 ARG A CA 1
ATOM 676 C C . ARG A 1 83 ? -10.676 3.619 11.892 1.00 88.88 83 ARG A C 1
ATOM 678 O O . ARG A 1 83 ? -10.943 3.748 10.709 1.00 88.88 83 ARG A O 1
ATOM 685 N N . LYS A 1 84 ? -9.509 4.025 12.398 1.00 94.38 84 LYS A N 1
ATOM 686 C CA . LYS A 1 84 ? -8.428 4.615 11.597 1.00 94.38 84 LYS A CA 1
ATOM 687 C C . LYS A 1 84 ? -7.094 3.989 11.970 1.00 94.38 84 LYS A C 1
ATOM 689 O O . LYS A 1 84 ? -6.791 3.838 13.152 1.00 94.38 84 LYS A O 1
ATOM 694 N N . ILE A 1 85 ? -6.312 3.624 10.963 1.00 95.44 85 ILE A N 1
ATOM 695 C CA . ILE A 1 85 ? -5.031 2.935 11.105 1.00 95.44 85 ILE A CA 1
ATOM 696 C C . ILE A 1 85 ? -3.996 3.694 10.285 1.00 95.44 85 ILE A C 1
ATOM 698 O O . ILE A 1 85 ? -4.081 3.733 9.059 1.00 95.44 85 ILE A O 1
ATOM 702 N N . GLY A 1 86 ? -3.041 4.319 10.969 1.00 95.88 86 GLY A N 1
ATOM 703 C CA . GLY A 1 86 ? -1.866 4.898 10.325 1.00 95.88 86 GLY A CA 1
ATOM 704 C C . GLY A 1 86 ? -0.864 3.808 9.954 1.00 95.88 86 GLY A C 1
ATOM 705 O O . GLY A 1 86 ? -0.701 2.847 10.703 1.00 95.88 86 GLY A O 1
ATOM 706 N N . PHE A 1 87 ? -0.191 3.969 8.820 1.00 96.00 87 PHE A N 1
ATOM 707 C CA . PHE A 1 87 ? 0.890 3.090 8.382 1.00 96.00 87 PHE A CA 1
ATOM 708 C C . PHE A 1 87 ? 2.029 3.897 7.757 1.00 96.00 87 PHE A C 1
ATOM 710 O O . PHE A 1 87 ? 1.810 5.003 7.262 1.00 96.00 87 PHE A O 1
ATOM 717 N N . SER A 1 88 ? 3.227 3.313 7.772 1.00 95.56 88 SER A N 1
ATOM 718 C CA . SER A 1 88 ? 4.442 3.814 7.123 1.00 95.56 88 SER A CA 1
ATOM 719 C C . SER A 1 88 ? 5.172 2.622 6.516 1.00 95.56 88 SER A C 1
ATOM 721 O O . SER A 1 88 ? 5.472 1.660 7.225 1.00 95.56 88 SER A O 1
ATOM 723 N N . LEU A 1 89 ? 5.408 2.653 5.207 1.00 94.25 89 LEU A N 1
ATOM 724 C CA . LEU A 1 89 ? 6.091 1.599 4.460 1.00 94.25 89 LEU A CA 1
ATOM 725 C C . LEU A 1 89 ? 7.372 2.175 3.872 1.00 94.25 89 LEU A C 1
ATOM 727 O O . LEU A 1 89 ? 7.329 3.086 3.049 1.00 94.25 89 LEU A O 1
ATOM 731 N N . HIS A 1 90 ? 8.514 1.648 4.294 1.00 89.75 90 HIS A N 1
ATOM 732 C CA . HIS A 1 90 ? 9.810 2.123 3.828 1.00 89.75 90 HIS A CA 1
ATOM 733 C C . HIS A 1 90 ? 10.208 1.353 2.572 1.00 89.75 90 HIS A C 1
ATOM 735 O O . HIS A 1 90 ? 10.434 0.147 2.639 1.00 89.75 90 HIS A O 1
ATOM 741 N N . ALA A 1 91 ? 10.287 2.042 1.433 1.00 80.56 91 ALA A N 1
ATOM 742 C CA . ALA A 1 91 ? 10.932 1.473 0.258 1.00 80.56 91 ALA A CA 1
ATOM 743 C C . ALA A 1 91 ? 12.438 1.320 0.541 1.00 80.56 91 ALA A C 1
ATOM 745 O O . ALA A 1 91 ? 13.037 2.238 1.115 1.00 80.56 91 ALA A O 1
ATOM 746 N N . PRO A 1 92 ? 13.068 0.202 0.148 1.00 76.00 92 PRO A N 1
ATOM 747 C CA . PRO A 1 92 ? 14.511 0.099 0.211 1.00 76.00 92 PRO A CA 1
ATOM 748 C C . PRO A 1 92 ? 15.161 1.175 -0.663 1.00 76.00 92 PRO A C 1
ATOM 750 O O . PRO A 1 92 ? 14.666 1.533 -1.728 1.00 76.00 92 PRO A O 1
ATOM 753 N N . ASN A 1 93 ? 16.308 1.676 -0.219 1.00 77.75 93 ASN A N 1
ATOM 754 C CA . ASN A 1 93 ? 17.120 2.656 -0.947 1.00 77.75 93 ASN A CA 1
ATOM 755 C C . ASN A 1 93 ? 17.687 2.124 -2.276 1.00 77.75 93 ASN A C 1
ATOM 757 O O . ASN A 1 93 ? 18.089 2.918 -3.120 1.00 77.75 93 ASN A O 1
ATOM 761 N N . TRP A 1 94 ? 17.713 0.803 -2.457 1.00 76.44 94 TRP A N 1
ATOM 762 C CA . TRP A 1 94 ? 18.094 0.135 -3.701 1.00 76.44 94 TRP A CA 1
ATOM 763 C C . TRP A 1 94 ? 16.910 -0.134 -4.641 1.00 76.44 94 TRP A C 1
ATOM 765 O O . TRP A 1 94 ? 17.125 -0.651 -5.735 1.00 76.44 94 TRP A O 1
ATOM 775 N N . ALA A 1 95 ? 15.673 0.197 -4.247 1.00 75.88 95 ALA A N 1
ATOM 776 C CA . ALA A 1 95 ? 14.526 0.075 -5.140 1.00 75.88 95 ALA A CA 1
ATOM 777 C C . ALA A 1 95 ? 14.691 1.003 -6.353 1.00 75.88 95 ALA A C 1
ATOM 779 O O . ALA A 1 95 ? 15.175 2.132 -6.235 1.00 75.88 95 ALA A O 1
ATOM 780 N N . SER A 1 96 ? 14.269 0.532 -7.523 1.00 75.88 96 SER A N 1
ATOM 781 C CA . SER A 1 96 ? 14.252 1.349 -8.734 1.00 75.88 96 SER A CA 1
ATOM 782 C C . SER A 1 96 ? 13.142 2.400 -8.659 1.00 75.88 96 SER A C 1
ATOM 784 O O . SER A 1 96 ? 12.059 2.136 -8.135 1.00 75.88 96 SER A O 1
ATOM 786 N N . ALA A 1 97 ? 13.409 3.595 -9.192 1.00 77.69 97 ALA A N 1
ATOM 787 C CA . ALA A 1 97 ? 12.357 4.567 -9.477 1.00 77.69 97 ALA A CA 1
ATOM 788 C C . ALA A 1 97 ? 11.440 4.052 -10.603 1.00 77.69 97 ALA A C 1
ATOM 790 O O . ALA A 1 97 ? 11.785 3.090 -11.293 1.00 77.69 97 ALA A O 1
ATOM 791 N N . ASP A 1 98 ? 10.299 4.716 -10.808 1.00 77.81 98 ASP A N 1
ATOM 792 C CA . ASP A 1 98 ? 9.437 4.432 -11.957 1.00 77.81 98 ASP A CA 1
ATOM 793 C C . ASP A 1 98 ? 10.233 4.575 -13.265 1.00 77.81 98 ASP A C 1
ATOM 795 O O . ASP A 1 98 ? 10.936 5.566 -13.482 1.00 77.81 98 ASP A O 1
ATOM 799 N N . PHE A 1 99 ? 10.129 3.563 -14.127 1.00 79.88 99 PHE A N 1
ATOM 800 C CA . PHE A 1 99 ? 10.828 3.484 -15.406 1.00 79.88 99 PHE A CA 1
ATOM 801 C C . PHE A 1 99 ? 9.860 3.034 -16.500 1.00 79.88 99 PHE A C 1
ATOM 803 O O . PHE A 1 99 ? 9.125 2.061 -16.330 1.00 79.88 99 PHE A O 1
ATOM 810 N N . GLU A 1 100 ? 9.888 3.729 -17.635 1.00 85.06 100 GLU A N 1
ATOM 811 C CA . GLU A 1 100 ? 9.109 3.404 -18.826 1.00 85.06 100 GLU A CA 1
ATOM 812 C C . GLU A 1 100 ? 10.045 3.372 -20.035 1.00 85.06 100 GLU A C 1
ATOM 814 O O . GLU A 1 100 ? 10.868 4.267 -20.225 1.00 85.06 100 GLU A O 1
ATOM 819 N N . THR A 1 101 ? 9.929 2.323 -20.848 1.00 83.56 101 THR A N 1
ATOM 820 C CA . THR A 1 101 ? 10.672 2.180 -22.100 1.00 83.56 101 THR A CA 1
ATOM 821 C C . THR A 1 101 ? 9.706 1.851 -23.226 1.00 83.56 101 THR A C 1
ATOM 823 O O . THR A 1 101 ? 8.778 1.063 -23.049 1.00 83.56 101 THR A O 1
ATOM 826 N N . THR A 1 102 ? 9.927 2.460 -24.386 1.00 82.62 102 THR A N 1
ATOM 827 C CA . THR A 1 102 ? 9.185 2.187 -25.617 1.00 82.62 102 THR A CA 1
ATOM 828 C C . THR A 1 102 ? 10.169 1.733 -26.686 1.00 82.62 102 THR A C 1
ATOM 830 O O . THR A 1 102 ? 11.305 2.204 -26.748 1.00 82.62 102 THR A O 1
ATOM 833 N N . ILE A 1 103 ? 9.754 0.783 -27.523 1.00 76.62 103 ILE A N 1
ATOM 834 C CA . ILE A 1 103 ? 10.545 0.410 -28.695 1.00 76.62 103 ILE A CA 1
ATOM 835 C C . ILE A 1 103 ? 10.449 1.561 -29.697 1.00 76.62 103 ILE A C 1
ATOM 837 O O . ILE A 1 103 ? 9.357 1.918 -30.135 1.00 76.62 103 ILE A O 1
ATOM 841 N N . GLY A 1 104 ? 11.596 2.143 -30.053 1.00 67.12 104 GLY A N 1
ATOM 842 C CA . GLY A 1 104 ? 11.682 3.056 -31.187 1.00 67.12 104 GLY A CA 1
ATOM 843 C C . GLY A 1 104 ? 11.363 2.298 -32.473 1.00 67.12 104 GLY A C 1
ATOM 844 O O . GLY A 1 104 ? 11.930 1.233 -32.719 1.00 67.12 104 GLY A O 1
ATOM 845 N N . SER A 1 105 ? 10.445 2.823 -33.281 1.00 59.75 105 SER A N 1
ATOM 846 C CA . SER A 1 105 ? 10.224 2.346 -34.647 1.00 59.75 105 SER A CA 1
ATOM 847 C C . SER A 1 105 ? 11.524 2.492 -35.447 1.00 59.75 105 SER A C 1
ATOM 849 O O . SER A 1 105 ? 12.024 3.612 -35.567 1.00 59.75 105 SER A O 1
ATOM 851 N N . LEU A 1 106 ? 12.070 1.368 -35.928 1.00 45.59 106 LEU A N 1
ATOM 852 C CA . LEU A 1 106 ? 13.188 1.316 -36.881 1.00 45.59 106 LEU A CA 1
ATOM 853 C C . LEU A 1 106 ? 12.760 1.807 -38.266 1.00 45.59 106 LEU A C 1
ATOM 855 O O . LEU A 1 106 ? 11.616 1.485 -38.665 1.00 45.59 106 LEU A O 1
#